Protein AF-A0A227KRW4-F1 (afdb_monomer)

Mean predicted aligned error: 8.12 Å

pLDDT: mean 81.8, std 10.24, range [53.62, 93.75]

Foldseek 3Di:
DVVVVVVVVVVVVVVVVVVPDDPVNVVVVLVVLVVVVVVCVVPFDWDDDPNDTDTPVGRDSPVSVVSVVVCVVVVNDD

Nearest PDB structures (foldseek):
  2l6r-assembly1_A  TM=3.810E-01  e=2.272E+00  Lambdavirus lambda
  6as5-assembly1_B  TM=3.957E-01  e=6.750E+00  Mycobacterium tuberculosis H37Rv

Organism: NCBI:txid1796652

Secondary structure (DSSP, 8-state):
-HHHHHHHHHHHHHHHHHHH--HHHHHHHHHHHHHHHHHHHHHS-EEEETTEEEETTB---HHHHHHHHHHHHTTS--

Structure (mmCIF, N/CA/C/O backbone):
data_AF-A0A227KRW4-F1
#
_entry.id   AF-A0A227KRW4-F1
#
loop_
_atom_site.group_PDB
_atom_site.id
_atom_site.type_symbol
_atom_site.label_atom_id
_atom_site.label_alt_id
_atom_site.label_comp_id
_atom_site.label_asym_id
_atom_site.label_entity_id
_atom_site.label_seq_id
_atom_site.pdbx_PDB_ins_code
_atom_site.Cartn_x
_atom_site.Cartn_y
_atom_site.Cartn_z
_atom_site.occupancy
_atom_site.B_iso_or_equiv
_atom_site.auth_seq_id
_atom_site.auth_comp_id
_atom_site.auth_asym_id
_atom_site.auth_atom_id
_atom_site.pdbx_PDB_model_num
ATOM 1 N N . MET A 1 1 ? -16.442 -29.930 -12.876 1.00 53.62 1 MET A N 1
ATOM 2 C CA . MET A 1 1 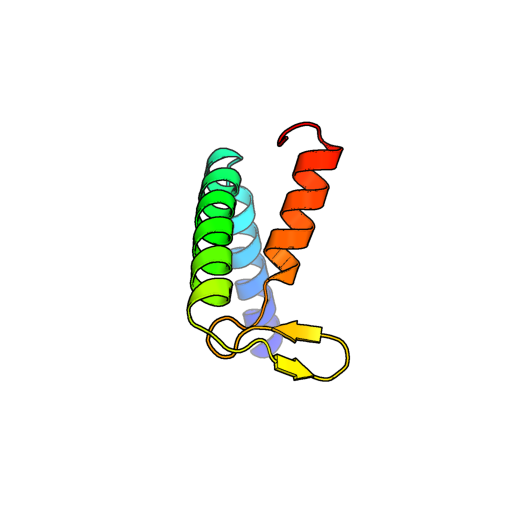? -16.658 -29.724 -11.420 1.00 53.62 1 MET A CA 1
ATOM 3 C C . MET A 1 1 ? -15.447 -29.112 -10.704 1.00 53.62 1 MET A C 1
ATOM 5 O O . MET A 1 1 ? -15.656 -28.205 -9.912 1.00 53.62 1 MET A O 1
ATOM 9 N N . LEU A 1 2 ? -14.202 -29.494 -11.030 1.00 58.22 2 LEU A N 1
ATOM 10 C CA . LEU A 1 2 ? -12.962 -28.953 -10.432 1.00 58.22 2 LEU A CA 1
ATOM 11 C C . LEU A 1 2 ? -12.830 -27.413 -10.420 1.00 58.22 2 LEU A C 1
ATOM 13 O O . LEU A 1 2 ? -12.381 -26.849 -9.425 1.00 58.22 2 LEU A O 1
ATOM 17 N N . ASN A 1 3 ? -13.261 -26.717 -11.479 1.00 61.47 3 ASN A N 1
ATOM 18 C CA . ASN A 1 3 ? -13.143 -25.253 -11.551 1.00 61.47 3 ASN A CA 1
ATOM 19 C C . ASN A 1 3 ? -14.035 -24.517 -10.540 1.00 61.47 3 ASN A C 1
ATOM 21 O O . ASN A 1 3 ? -13.592 -23.542 -9.940 1.00 61.47 3 ASN A O 1
ATOM 25 N N . ARG A 1 4 ? -15.260 -25.000 -10.287 1.00 65.19 4 ARG A N 1
ATOM 26 C CA . ARG A 1 4 ? -16.154 -24.405 -9.275 1.00 65.19 4 ARG A CA 1
ATOM 27 C C . ARG A 1 4 ? -15.597 -24.577 -7.862 1.00 65.19 4 ARG A C 1
ATOM 29 O O . ARG A 1 4 ? -15.684 -23.652 -7.063 1.00 65.19 4 ARG A O 1
ATOM 36 N N . THR A 1 5 ? -14.981 -25.722 -7.574 1.00 74.88 5 THR A N 1
ATOM 37 C CA . THR A 1 5 ? -14.347 -25.982 -6.275 1.00 74.88 5 THR A CA 1
ATOM 38 C C . THR A 1 5 ? -13.151 -25.059 -6.038 1.00 74.88 5 THR A C 1
ATOM 40 O O . THR A 1 5 ? -13.036 -24.491 -4.958 1.00 74.88 5 THR A O 1
ATOM 43 N N . ARG A 1 6 ? -12.311 -24.824 -7.058 1.00 73.00 6 ARG A N 1
ATOM 44 C CA . ARG A 1 6 ? -11.168 -23.895 -6.967 1.00 73.00 6 ARG A CA 1
ATOM 45 C C . ARG A 1 6 ? -11.593 -22.452 -6.690 1.00 73.00 6 ARG A C 1
ATOM 47 O O . ARG A 1 6 ? -11.033 -21.830 -5.797 1.00 73.00 6 ARG A O 1
ATOM 54 N N . HIS A 1 7 ? -12.616 -21.954 -7.386 1.00 77.75 7 HIS A N 1
ATOM 55 C CA . HIS A 1 7 ? -13.149 -20.608 -7.138 1.00 77.75 7 HIS A CA 1
ATOM 56 C C . HIS A 1 7 ? -13.730 -20.479 -5.727 1.00 77.75 7 HIS A C 1
ATOM 58 O O . HIS A 1 7 ? -13.522 -19.471 -5.061 1.00 77.75 7 HIS A O 1
ATOM 64 N N . LYS A 1 8 ? -14.414 -21.522 -5.242 1.00 84.94 8 LYS A N 1
ATOM 65 C CA . LYS A 1 8 ? -14.977 -21.537 -3.888 1.00 84.94 8 LYS A CA 1
ATOM 66 C C . LYS A 1 8 ? -13.887 -21.526 -2.812 1.00 84.94 8 LYS A C 1
ATOM 68 O O . LYS A 1 8 ? -14.022 -20.803 -1.833 1.00 84.94 8 LYS A O 1
ATOM 73 N N . ILE A 1 9 ? -12.806 -22.283 -3.006 1.00 85.06 9 ILE A N 1
ATOM 74 C CA . ILE A 1 9 ? -11.650 -22.281 -2.097 1.00 85.06 9 ILE A CA 1
ATOM 75 C C . ILE A 1 9 ? -10.958 -20.915 -2.113 1.00 85.06 9 ILE A C 1
ATOM 77 O O . ILE A 1 9 ? -10.713 -20.359 -1.049 1.00 85.06 9 ILE A O 1
ATOM 81 N N . ALA A 1 10 ? -10.707 -20.343 -3.294 1.00 84.00 10 ALA A N 1
ATOM 82 C CA . ALA A 1 10 ? -10.105 -19.016 -3.417 1.00 84.00 10 ALA A CA 1
ATOM 83 C C . ALA A 1 10 ? -10.943 -17.939 -2.709 1.00 84.00 10 ALA A C 1
ATOM 85 O O . ALA A 1 10 ? -10.402 -17.136 -1.959 1.00 84.00 10 ALA A O 1
ATOM 86 N N . TYR A 1 11 ? -12.267 -17.978 -2.875 1.00 86.25 11 TYR A N 1
ATOM 87 C CA . TYR A 1 11 ? -13.195 -17.075 -2.195 1.00 86.25 11 TYR A CA 1
ATOM 88 C C . TYR A 1 11 ? -13.140 -17.207 -0.665 1.00 86.25 11 TYR A C 1
ATOM 90 O O . TYR A 1 11 ? -13.083 -16.204 0.042 1.00 86.25 11 TYR A O 1
ATOM 98 N N . ILE A 1 12 ? -13.130 -18.440 -0.143 1.00 91.50 12 ILE A N 1
ATOM 99 C CA . ILE A 1 12 ? -13.037 -18.694 1.303 1.00 91.50 12 ILE A CA 1
ATOM 100 C C . ILE A 1 12 ? -11.711 -18.168 1.858 1.00 91.50 12 ILE A C 1
ATOM 102 O O . ILE A 1 12 ? -11.711 -17.482 2.876 1.00 91.50 12 ILE A O 1
ATOM 106 N N . LEU A 1 13 ? -10.596 -18.463 1.185 1.00 90.12 13 LEU A N 1
ATOM 107 C CA . LEU A 1 13 ? -9.270 -18.016 1.611 1.00 90.12 13 LEU A CA 1
ATOM 108 C C . LEU A 1 13 ? -9.155 -16.491 1.577 1.00 90.12 13 LEU A C 1
ATOM 110 O O . LEU A 1 13 ? -8.687 -15.899 2.544 1.00 90.12 13 LEU A O 1
ATOM 114 N N . PHE A 1 14 ? -9.642 -15.854 0.512 1.00 84.44 14 PHE A N 1
ATOM 115 C CA . PHE A 1 14 ? -9.644 -14.400 0.391 1.00 84.44 14 PHE A CA 1
ATOM 116 C C . PHE A 1 14 ? -10.428 -13.740 1.532 1.00 84.44 14 PHE A C 1
ATOM 118 O O . PHE A 1 14 ? -9.898 -12.876 2.224 1.00 84.44 14 PHE A O 1
ATOM 125 N N . ASN A 1 15 ? -11.648 -14.209 1.806 1.00 90.12 15 ASN A N 1
ATOM 126 C CA . ASN A 1 15 ? -12.447 -13.681 2.912 1.00 90.12 15 ASN A CA 1
ATOM 127 C C . ASN A 1 15 ? -11.823 -13.958 4.282 1.00 90.12 15 ASN A C 1
ATOM 129 O O . ASN A 1 15 ? -11.937 -13.129 5.178 1.00 90.12 15 ASN A O 1
ATOM 133 N N . SER A 1 16 ? -11.156 -15.102 4.458 1.00 93.12 16 SER A N 1
ATOM 134 C CA . SER A 1 16 ? -10.436 -15.398 5.698 1.00 93.12 16 SER A CA 1
ATOM 135 C C . SER A 1 16 ? -9.323 -14.386 5.950 1.00 93.12 16 SER A C 1
ATOM 137 O O . SER A 1 16 ? -9.164 -13.941 7.082 1.00 93.12 16 SER A O 1
ATOM 139 N N . VAL A 1 17 ? -8.578 -14.012 4.906 1.00 88.06 17 VAL A N 1
ATOM 140 C CA . VAL A 1 17 ? -7.541 -12.979 4.999 1.00 88.06 17 VAL A CA 1
ATOM 141 C C . VAL A 1 17 ? -8.175 -11.632 5.325 1.00 88.06 17 VAL A C 1
ATOM 143 O O . VAL A 1 17 ? -7.773 -11.009 6.301 1.00 88.06 17 VAL A O 1
ATOM 146 N N . LEU A 1 18 ? -9.213 -11.217 4.593 1.00 84.62 18 LEU A N 1
ATOM 147 C CA . LEU A 1 18 ? -9.885 -9.937 4.846 1.00 84.62 18 LEU A CA 1
ATOM 148 C C . LEU A 1 18 ? -10.429 -9.822 6.275 1.00 84.62 18 LEU A C 1
ATOM 150 O O . LEU A 1 18 ? -10.273 -8.780 6.899 1.00 84.62 18 LEU A O 1
ATOM 154 N N . ASN A 1 19 ? -11.006 -10.897 6.813 1.00 92.00 19 ASN A N 1
ATOM 155 C CA . ASN A 1 19 ? -11.522 -10.922 8.182 1.00 92.00 19 ASN A CA 1
ATOM 156 C C . ASN A 1 19 ? -10.419 -10.915 9.252 1.00 92.00 19 ASN A C 1
ATOM 158 O O . ASN A 1 19 ? -10.709 -10.645 10.414 1.00 92.00 19 ASN A O 1
ATOM 162 N N . SER A 1 20 ? -9.182 -11.259 8.885 1.00 91.81 20 SER A N 1
ATOM 163 C CA . SER A 1 20 ? -8.031 -11.241 9.796 1.00 91.81 20 SER A CA 1
ATOM 164 C C . SER A 1 20 ? -7.295 -9.902 9.818 1.00 91.81 20 SER A C 1
ATOM 166 O O . SER A 1 20 ? -6.538 -9.654 10.753 1.00 91.81 20 SER A O 1
ATOM 168 N N . LEU A 1 21 ? -7.522 -9.050 8.812 1.00 91.06 21 LEU A N 1
ATOM 169 C CA . LEU A 1 21 ? -6.873 -7.750 8.713 1.00 91.06 21 LEU A CA 1
ATOM 170 C C . LEU A 1 21 ? -7.504 -6.762 9.688 1.00 91.06 21 LEU A C 1
ATOM 172 O O . LEU A 1 21 ? -8.721 -6.574 9.726 1.00 91.06 21 LEU A O 1
ATOM 176 N N . ASN A 1 22 ? -6.651 -6.083 10.441 1.00 92.31 22 ASN A N 1
ATOM 177 C CA . ASN A 1 22 ? -7.026 -4.937 11.248 1.00 92.31 22 ASN A CA 1
ATOM 178 C C . ASN A 1 22 ? -6.503 -3.636 10.615 1.00 92.31 22 ASN A C 1
ATOM 180 O O . ASN A 1 22 ? -5.743 -3.631 9.646 1.00 92.31 22 ASN A O 1
ATOM 184 N N . PHE A 1 23 ? -6.920 -2.503 11.174 1.00 89.31 23 PHE A N 1
ATOM 185 C CA . PHE A 1 23 ? -6.537 -1.194 10.653 1.00 89.31 23 PHE A CA 1
ATOM 186 C C . PHE A 1 23 ? -5.019 -0.933 10.700 1.00 89.31 23 PHE A C 1
ATOM 188 O O . PHE A 1 23 ? -4.477 -0.336 9.774 1.00 89.31 23 PHE A O 1
ATOM 195 N N . SER A 1 24 ? -4.319 -1.426 11.726 1.00 91.69 24 SER A N 1
ATOM 196 C CA . SER A 1 24 ? -2.860 -1.300 11.841 1.00 91.69 24 SER A CA 1
ATOM 197 C C . SER A 1 24 ? -2.131 -2.066 10.736 1.00 91.69 24 SER A C 1
ATOM 199 O O . SER A 1 24 ? -1.087 -1.610 10.266 1.00 91.69 24 SER A O 1
ATOM 201 N N . ASP A 1 25 ? -2.671 -3.205 10.295 1.00 91.25 25 ASP A N 1
ATOM 202 C CA . ASP A 1 25 ? -2.106 -3.958 9.170 1.00 91.25 25 ASP A CA 1
ATOM 203 C C . ASP A 1 25 ? -2.195 -3.132 7.881 1.00 91.25 25 ASP A C 1
ATOM 205 O O . ASP A 1 25 ? -1.240 -3.071 7.105 1.00 91.25 25 ASP A O 1
ATOM 209 N N . VAL A 1 26 ? -3.323 -2.437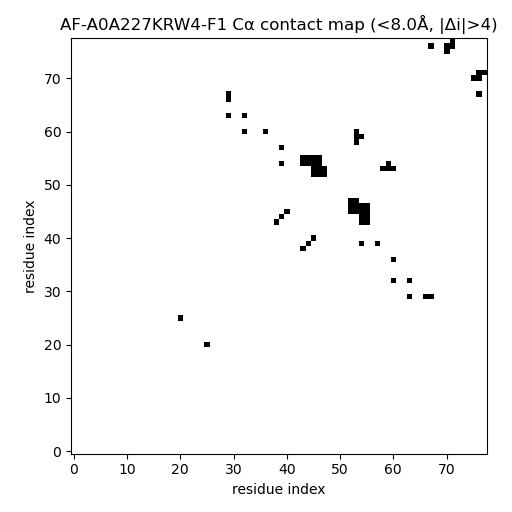 7.685 1.00 89.62 26 VAL A N 1
ATOM 210 C CA . VAL A 1 26 ? -3.527 -1.530 6.547 1.00 89.62 26 VAL A CA 1
ATOM 211 C C . VAL A 1 26 ? -2.563 -0.348 6.619 1.00 89.62 26 VAL A C 1
ATOM 213 O O . VAL A 1 26 ? -1.909 -0.054 5.623 1.00 89.62 26 VAL A O 1
ATOM 216 N N . GLN A 1 27 ? -2.411 0.297 7.779 1.00 90.88 27 GLN A N 1
ATOM 217 C CA . GLN A 1 27 ? -1.443 1.389 7.952 1.00 90.88 27 GLN A CA 1
ATOM 218 C C . GLN A 1 27 ? -0.012 0.932 7.647 1.00 90.88 27 GLN A C 1
ATOM 220 O O . GLN A 1 27 ? 0.682 1.570 6.863 1.00 90.88 27 GLN A O 1
ATOM 225 N N . THR A 1 28 ? 0.393 -0.228 8.167 1.00 91.25 28 THR A N 1
ATOM 226 C CA . THR A 1 28 ? 1.724 -0.800 7.909 1.00 91.25 28 THR A CA 1
ATOM 227 C C . THR A 1 28 ? 1.945 -1.075 6.420 1.00 91.25 28 THR A C 1
ATOM 229 O O . THR A 1 28 ? 3.018 -0.805 5.877 1.00 91.25 28 THR A O 1
ATOM 232 N N . ALA A 1 29 ? 0.931 -1.605 5.731 1.00 89.69 29 ALA A N 1
ATOM 233 C CA . ALA A 1 29 ? 0.989 -1.810 4.288 1.00 89.69 29 ALA A CA 1
ATOM 234 C C . ALA A 1 29 ? 1.129 -0.479 3.530 1.00 89.69 29 ALA A C 1
ATOM 236 O O . ALA A 1 29 ? 1.877 -0.416 2.553 1.00 89.69 29 ALA A O 1
ATOM 237 N N . MET A 1 30 ? 0.469 0.582 4.002 1.00 90.88 30 MET A N 1
ATOM 238 C CA . MET A 1 30 ? 0.556 1.917 3.413 1.00 90.88 30 MET A CA 1
ATOM 239 C C . MET A 1 30 ? 1.916 2.587 3.635 1.00 90.88 30 MET A C 1
ATOM 241 O O . MET A 1 30 ? 2.453 3.158 2.689 1.00 90.88 30 MET A O 1
ATOM 245 N N . ASP A 1 31 ? 2.530 2.436 4.807 1.00 90.25 31 ASP A N 1
ATOM 246 C CA . ASP A 1 31 ? 3.893 2.928 5.059 1.00 90.25 31 ASP A CA 1
ATOM 247 C C . ASP A 1 31 ? 4.916 2.240 4.140 1.00 90.25 31 ASP A C 1
ATOM 249 O O . ASP A 1 31 ? 5.847 2.860 3.622 1.00 90.25 31 ASP A O 1
ATOM 253 N N . ASN A 1 32 ? 4.752 0.932 3.921 1.00 88.31 32 ASN A N 1
ATOM 254 C CA . ASN A 1 32 ? 5.601 0.180 2.998 1.00 88.31 32 ASN A CA 1
ATOM 255 C C . ASN A 1 32 ? 5.370 0.609 1.550 1.00 88.31 32 ASN A C 1
ATOM 257 O O . ASN A 1 32 ? 6.331 0.750 0.796 1.00 88.31 32 ASN A O 1
ATOM 261 N N . TYR A 1 33 ? 4.113 0.842 1.172 1.00 87.56 33 TYR A N 1
ATOM 262 C CA . TYR A 1 33 ? 3.758 1.366 -0.141 1.00 87.56 33 TYR A CA 1
ATOM 263 C C . TYR A 1 33 ? 4.480 2.688 -0.431 1.00 87.56 33 TYR A C 1
ATOM 265 O O . TYR A 1 33 ? 5.080 2.822 -1.494 1.00 87.56 33 TYR A O 1
ATOM 273 N N . GLU A 1 34 ? 4.496 3.630 0.514 1.00 87.06 34 GLU A N 1
ATOM 274 C CA . GLU A 1 34 ? 5.186 4.916 0.341 1.00 87.06 34 GLU A CA 1
ATOM 275 C C . GLU A 1 34 ? 6.684 4.757 0.097 1.00 87.06 34 GLU A C 1
ATOM 277 O O . GLU A 1 34 ? 7.212 5.328 -0.854 1.00 87.06 34 GLU A O 1
ATOM 282 N N . LYS A 1 35 ? 7.349 3.912 0.890 1.00 87.25 35 LYS A N 1
ATOM 283 C CA . LYS A 1 35 ? 8.780 3.620 0.718 1.00 87.25 35 LYS A CA 1
ATOM 284 C C . LYS A 1 35 ? 9.078 2.986 -0.634 1.00 87.25 35 LYS A C 1
ATOM 286 O O . LYS A 1 35 ? 10.097 3.291 -1.246 1.00 87.25 35 LYS A O 1
ATOM 291 N N . ILE A 1 36 ? 8.209 2.088 -1.098 1.00 84.69 36 ILE A N 1
ATOM 292 C CA . ILE A 1 36 ? 8.375 1.444 -2.402 1.00 84.69 36 ILE A CA 1
ATOM 293 C C . ILE A 1 36 ? 8.214 2.476 -3.521 1.00 84.69 36 ILE A C 1
ATOM 295 O O . ILE A 1 36 ? 9.014 2.466 -4.452 1.00 84.69 36 ILE A O 1
ATOM 299 N N . VAL A 1 37 ? 7.222 3.369 -3.435 1.00 82.88 37 VAL A N 1
ATOM 300 C CA . VAL A 1 37 ? 7.037 4.449 -4.418 1.00 82.88 37 VAL A CA 1
ATOM 301 C C . VAL A 1 37 ? 8.261 5.359 -4.457 1.00 82.88 37 VAL A C 1
ATOM 303 O O . VAL A 1 37 ? 8.809 5.563 -5.535 1.00 82.88 37 VAL A O 1
ATOM 306 N N . GLU A 1 38 ? 8.751 5.815 -3.302 1.00 85.12 38 GLU A N 1
ATOM 307 C CA . GLU A 1 38 ? 9.957 6.649 -3.210 1.00 85.12 38 GLU A CA 1
ATOM 308 C C . GLU A 1 38 ? 11.178 5.948 -3.835 1.00 85.12 38 GLU A C 1
ATOM 310 O O . GLU A 1 38 ? 11.909 6.530 -4.637 1.00 85.12 38 GLU A O 1
ATOM 315 N N . GLN A 1 39 ? 11.379 4.660 -3.540 1.00 82.81 39 GLN A N 1
ATOM 316 C CA . GLN A 1 39 ? 12.462 3.877 -4.141 1.00 82.81 39 GLN A CA 1
ATOM 317 C C . GLN A 1 39 ? 12.309 3.717 -5.656 1.00 82.81 39 GLN A C 1
ATOM 319 O O . GLN A 1 39 ? 13.315 3.731 -6.370 1.00 82.81 39 GLN A O 1
ATOM 324 N N . CYS A 1 40 ? 11.081 3.562 -6.151 1.00 81.19 40 CYS A N 1
ATOM 325 C CA . CYS A 1 40 ? 10.807 3.477 -7.580 1.00 81.19 40 CYS A CA 1
ATOM 326 C C . CYS A 1 40 ? 11.090 4.813 -8.279 1.00 81.19 40 CYS A C 1
ATOM 328 O O . CYS A 1 40 ? 11.760 4.819 -9.307 1.00 81.19 40 CYS A O 1
ATOM 330 N N . GLU A 1 41 ? 10.650 5.933 -7.705 1.00 81.00 41 GLU A N 1
ATOM 331 C CA . GLU A 1 41 ? 10.898 7.282 -8.231 1.00 81.00 41 GLU A CA 1
ATOM 332 C C . GLU A 1 41 ? 12.393 7.618 -8.310 1.00 81.00 41 GLU A C 1
ATOM 334 O O . GLU A 1 41 ? 12.827 8.282 -9.251 1.00 81.00 41 GLU A O 1
ATOM 339 N N . LEU A 1 42 ? 13.192 7.134 -7.355 1.00 82.56 42 LEU A N 1
ATOM 340 C CA . LEU A 1 42 ? 14.637 7.372 -7.321 1.00 82.56 42 LEU A CA 1
ATOM 341 C C . LEU A 1 42 ? 15.429 6.504 -8.306 1.00 82.56 42 LEU A C 1
ATOM 343 O O . LEU A 1 42 ? 16.445 6.958 -8.833 1.00 82.56 42 LEU A O 1
ATOM 347 N N . ASN A 1 43 ? 15.014 5.252 -8.520 1.00 80.00 43 ASN A N 1
ATOM 348 C CA . ASN A 1 43 ? 15.873 4.239 -9.145 1.00 80.00 43 ASN A CA 1
ATOM 349 C C . ASN A 1 43 ? 15.337 3.670 -10.462 1.00 80.00 43 ASN A C 1
ATOM 351 O O . ASN A 1 43 ? 16.094 3.025 -11.188 1.00 80.00 43 ASN A O 1
ATOM 355 N N . LEU A 1 44 ? 14.055 3.863 -10.773 1.00 79.44 44 LEU A N 1
ATOM 356 C CA . LEU A 1 44 ? 13.394 3.202 -11.894 1.00 79.44 44 LEU A CA 1
ATOM 357 C C . LEU A 1 44 ? 12.837 4.207 -12.902 1.00 79.44 44 LEU A C 1
ATOM 359 O O . LEU A 1 44 ? 12.456 5.330 -12.583 1.00 79.44 44 LEU A O 1
ATOM 363 N N . ILE A 1 45 ? 12.759 3.767 -14.157 1.00 77.00 45 ILE A N 1
ATOM 364 C CA . ILE A 1 45 ? 12.149 4.542 -15.237 1.00 77.00 45 ILE A CA 1
ATOM 365 C C . ILE A 1 45 ? 10.646 4.257 -15.242 1.00 77.00 45 ILE A C 1
ATOM 367 O O . ILE A 1 45 ? 10.226 3.113 -15.433 1.00 77.00 45 ILE A O 1
ATOM 371 N N . GLU A 1 46 ? 9.838 5.301 -15.060 1.00 79.62 46 GLU A N 1
ATOM 372 C CA . GLU A 1 46 ? 8.385 5.229 -15.220 1.00 79.62 46 GLU A CA 1
ATOM 373 C C . GLU A 1 46 ? 8.037 4.833 -16.667 1.00 79.62 46 GLU A C 1
ATOM 375 O O . GLU A 1 46 ? 8.503 5.444 -17.635 1.00 79.62 46 GLU A O 1
ATOM 380 N N . LYS A 1 47 ? 7.191 3.814 -16.831 1.00 80.38 47 LYS A N 1
ATOM 381 C CA . LYS A 1 47 ? 6.648 3.385 -18.121 1.00 80.38 47 LYS A CA 1
ATOM 382 C C . LYS A 1 47 ? 5.170 3.714 -18.210 1.00 80.38 47 LYS A C 1
ATOM 384 O O . LYS A 1 47 ? 4.419 3.559 -17.251 1.00 80.38 47 LYS A O 1
ATOM 389 N N . LYS A 1 48 ? 4.745 4.119 -19.408 1.00 80.50 48 LYS A N 1
ATOM 390 C CA . LYS A 1 48 ? 3.341 4.387 -19.730 1.00 80.50 48 LYS A CA 1
ATOM 391 C C . LYS A 1 48 ? 2.859 3.415 -20.794 1.00 80.50 48 LYS A C 1
ATOM 393 O O . LYS A 1 48 ? 3.379 3.415 -21.906 1.00 80.50 48 LYS A O 1
ATOM 398 N N . THR A 1 49 ? 1.870 2.587 -20.462 1.00 80.12 49 THR A N 1
ATOM 399 C CA . THR A 1 49 ? 1.238 1.647 -21.407 1.00 80.12 49 THR A CA 1
ATOM 400 C C . THR A 1 49 ? -0.274 1.678 -21.229 1.00 80.12 49 THR A C 1
ATOM 402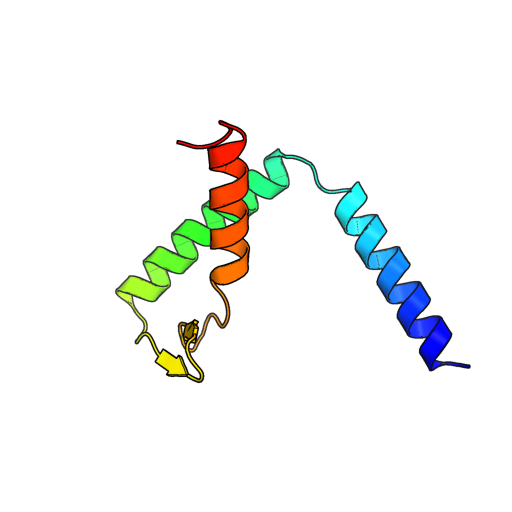 O O . THR A 1 49 ? -0.765 1.646 -20.106 1.00 80.12 49 THR A O 1
ATOM 405 N N . CYS A 1 50 ? -1.026 1.748 -22.332 1.00 79.44 50 CYS A N 1
ATOM 406 C CA . CYS A 1 50 ? -2.497 1.722 -22.327 1.00 79.44 50 CYS A CA 1
ATOM 407 C C . CYS A 1 50 ? -3.170 2.746 -21.382 1.00 79.44 50 CYS A C 1
ATOM 409 O O . CYS A 1 50 ? -4.249 2.479 -20.866 1.00 79.44 50 CYS A O 1
ATOM 411 N N . GLY A 1 51 ? -2.547 3.910 -21.152 1.00 77.06 51 GLY A N 1
ATOM 412 C CA . GLY A 1 51 ? -3.071 4.950 -20.253 1.00 77.06 51 GLY A CA 1
ATOM 413 C C . GLY A 1 51 ? -2.706 4.780 -18.774 1.00 77.06 51 GLY A C 1
ATOM 414 O O . GLY A 1 51 ? -3.138 5.589 -17.960 1.00 77.06 51 GLY A O 1
ATOM 415 N N . TYR A 1 52 ? -1.892 3.778 -18.432 1.00 71.00 52 TYR A N 1
ATOM 416 C CA . TYR A 1 52 ? -1.427 3.521 -17.071 1.00 71.00 52 TYR A CA 1
ATOM 417 C C . TYR A 1 52 ? 0.064 3.813 -16.930 1.00 71.00 52 TYR A C 1
ATOM 419 O O . TYR A 1 52 ? 0.855 3.431 -17.797 1.00 71.00 52 TYR A O 1
ATOM 427 N N . SER A 1 53 ? 0.421 4.453 -15.819 1.00 71.56 53 SER A N 1
ATOM 428 C CA . SER A 1 53 ? 1.794 4.647 -15.358 1.00 71.56 53 SER A CA 1
ATOM 429 C C . SER A 1 53 ? 2.193 3.533 -14.395 1.00 71.56 53 SER A C 1
ATOM 431 O O . SER A 1 53 ? 1.438 3.212 -13.478 1.00 71.56 53 SER A O 1
ATOM 433 N N . PHE A 1 54 ? 3.367 2.940 -14.595 1.00 74.44 54 PHE A N 1
ATOM 434 C CA . PHE A 1 54 ? 3.921 1.920 -13.704 1.00 74.44 54 PHE A CA 1
ATOM 435 C C . PHE A 1 54 ? 5.449 1.900 -13.769 1.00 74.44 54 PHE A C 1
ATOM 437 O O . PHE A 1 54 ? 6.049 2.347 -14.747 1.00 74.44 54 PHE A O 1
ATOM 444 N N . TYR A 1 55 ? 6.077 1.331 -12.745 1.00 78.12 55 TYR A N 1
ATOM 445 C CA . TYR A 1 55 ? 7.509 1.045 -12.746 1.00 78.12 55 TYR A CA 1
ATOM 446 C C . TYR A 1 55 ? 7.733 -0.422 -13.112 1.00 78.12 55 TYR A C 1
ATOM 448 O O . TYR A 1 55 ? 6.940 -1.288 -12.750 1.00 78.12 55 TYR A O 1
ATOM 456 N N . GLU A 1 56 ? 8.799 -0.713 -13.857 1.00 65.12 56 GLU A N 1
ATOM 457 C CA . GLU A 1 56 ? 9.009 -2.033 -14.471 1.00 65.12 56 GLU A CA 1
ATOM 458 C C . GLU A 1 56 ? 9.116 -3.184 -13.450 1.00 65.12 56 GLU A C 1
ATOM 460 O O . GLU A 1 56 ? 8.695 -4.302 -13.740 1.00 65.12 56 GLU A O 1
ATOM 465 N N . GLU A 1 57 ? 9.594 -2.895 -12.235 1.00 62.91 57 GLU A N 1
ATOM 466 C CA . GLU A 1 57 ? 9.692 -3.860 -11.129 1.00 62.91 57 GLU A CA 1
ATOM 467 C C . GLU A 1 57 ? 8.520 -3.797 -10.133 1.00 62.91 57 GLU A C 1
ATOM 469 O O . GLU A 1 57 ? 8.385 -4.685 -9.291 1.00 62.91 57 GLU A O 1
ATOM 474 N N . ASN A 1 58 ? 7.634 -2.798 -10.237 1.00 65.00 58 ASN A N 1
ATOM 475 C CA . ASN A 1 58 ? 6.442 -2.691 -9.395 1.00 65.00 58 ASN A CA 1
ATOM 476 C C . ASN A 1 58 ? 5.196 -2.336 -10.230 1.00 65.00 58 ASN A C 1
ATOM 478 O O . ASN A 1 58 ? 4.906 -1.158 -10.466 1.00 65.00 58 ASN A O 1
ATOM 482 N N . PRO A 1 59 ? 4.437 -3.349 -10.682 1.00 53.88 59 PRO A N 1
ATOM 483 C CA . PRO A 1 59 ? 3.437 -3.166 -11.725 1.00 53.88 59 PRO A CA 1
ATOM 484 C C . PRO A 1 59 ? 2.123 -2.499 -11.287 1.00 53.88 59 PRO A C 1
ATOM 486 O O . PRO A 1 59 ? 1.236 -2.374 -12.128 1.00 53.88 59 PRO A O 1
ATOM 489 N N . SER A 1 60 ? 1.933 -2.058 -10.034 1.00 59.12 60 SER A N 1
ATOM 490 C CA . SER A 1 60 ? 0.713 -1.301 -9.700 1.00 59.12 60 SER A CA 1
ATOM 491 C C . SER A 1 60 ? 0.791 -0.486 -8.408 1.00 59.12 60 SER A C 1
ATOM 493 O O . SER A 1 60 ? 0.637 -1.022 -7.310 1.00 59.12 60 SER A O 1
ATOM 495 N N . CYS A 1 61 ? 0.899 0.838 -8.548 1.00 66.44 61 CYS A N 1
ATOM 496 C CA . CYS A 1 61 ? 0.683 1.784 -7.448 1.00 66.44 61 CYS A CA 1
ATOM 497 C C . CYS A 1 61 ? -0.810 2.043 -7.162 1.00 66.44 61 CYS A C 1
ATOM 499 O O . CYS A 1 61 ? -1.177 2.457 -6.065 1.00 66.44 61 CYS A O 1
ATOM 501 N N . SER A 1 62 ? -1.691 1.727 -8.118 1.00 74.06 62 SER A N 1
ATOM 502 C CA . SER A 1 62 ? -3.111 2.122 -8.102 1.00 74.06 62 SER A CA 1
ATOM 503 C C . SER A 1 62 ? -3.915 1.646 -6.882 1.00 74.06 62 SER A C 1
ATOM 505 O O . SER A 1 62 ? -4.830 2.336 -6.428 1.00 74.06 62 SER A O 1
ATOM 507 N N . VAL A 1 63 ? -3.578 0.480 -6.315 1.00 81.31 63 VAL A N 1
ATOM 508 C CA . VAL A 1 63 ? -4.240 -0.030 -5.103 1.00 81.31 63 VAL A CA 1
ATOM 509 C C . VAL A 1 63 ? -3.854 0.811 -3.888 1.00 81.31 63 VAL A C 1
ATOM 511 O O . VAL A 1 63 ? -4.734 1.226 -3.137 1.00 81.31 63 VAL A O 1
ATOM 514 N N . GLY A 1 64 ? -2.562 1.113 -3.722 1.00 86.12 64 GLY A N 1
ATOM 515 C CA . GLY A 1 64 ?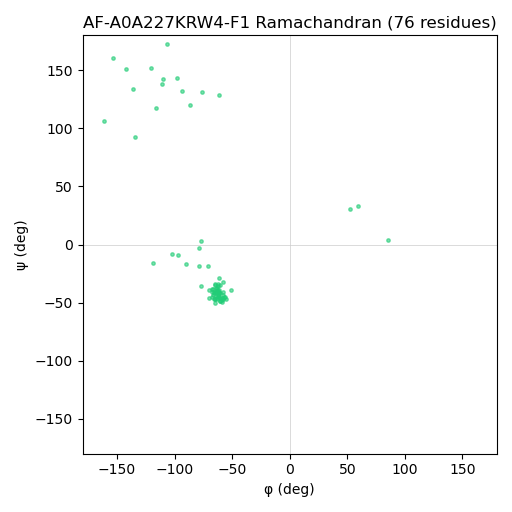 -2.082 1.989 -2.654 1.00 86.12 64 GLY A CA 1
ATOM 516 C C . GLY A 1 64 ? -2.652 3.402 -2.784 1.00 86.12 64 GLY A C 1
ATOM 517 O O . GLY A 1 64 ? -3.146 3.954 -1.805 1.00 86.12 64 GLY A O 1
ATOM 518 N N . GLU A 1 65 ? -2.691 3.959 -3.997 1.00 86.50 65 GLU A N 1
ATOM 519 C CA . GLU A 1 65 ? -3.326 5.259 -4.277 1.00 86.50 65 GLU A CA 1
ATOM 520 C C . GLU A 1 65 ? -4.804 5.281 -3.876 1.00 86.50 65 GLU A C 1
ATOM 522 O O . GLU A 1 65 ? -5.254 6.200 -3.191 1.00 86.50 65 GLU A O 1
ATOM 527 N N . THR A 1 66 ? -5.554 4.241 -4.247 1.00 88.56 66 THR A N 1
ATOM 528 C CA . THR A 1 66 ? -6.974 4.119 -3.893 1.00 88.56 66 THR A CA 1
ATOM 529 C C . THR A 1 66 ? -7.160 4.050 -2.378 1.00 88.56 66 THR A C 1
ATOM 531 O O . THR A 1 66 ? -8.026 4.733 -1.831 1.00 88.56 66 THR A O 1
ATOM 534 N N . ILE A 1 67 ? -6.329 3.272 -1.677 1.00 88.94 67 ILE A N 1
ATOM 535 C CA . ILE A 1 67 ? -6.384 3.177 -0.213 1.00 88.94 67 ILE A CA 1
ATOM 536 C C . ILE A 1 67 ? -6.043 4.529 0.430 1.00 88.94 67 ILE A C 1
ATOM 538 O O . ILE A 1 67 ? -6.751 4.934 1.349 1.00 88.94 67 ILE A O 1
ATOM 542 N N . LYS A 1 68 ? -5.048 5.279 -0.074 1.00 89.75 68 LYS A N 1
ATOM 543 C CA . LYS A 1 68 ? -4.752 6.643 0.414 1.00 89.75 68 LYS A CA 1
ATOM 544 C C . LYS A 1 68 ? -5.962 7.568 0.320 1.00 89.75 68 LYS A C 1
ATOM 546 O O . LYS A 1 68 ? -6.243 8.288 1.274 1.00 89.75 68 LYS A O 1
ATOM 551 N N . ILE A 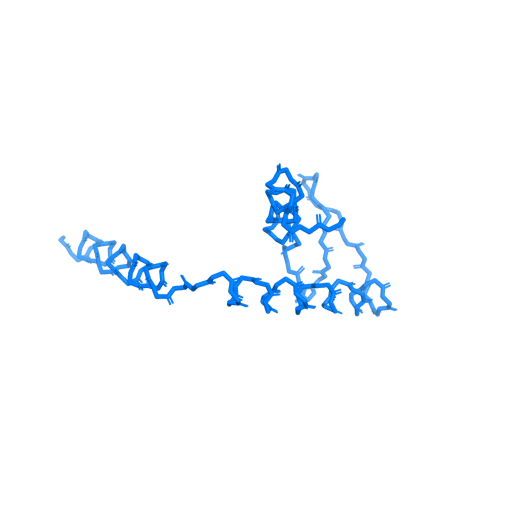1 69 ? -6.676 7.548 -0.808 1.00 90.06 69 ILE A N 1
ATOM 552 C CA . ILE A 1 69 ? -7.881 8.369 -1.002 1.00 90.06 69 ILE A CA 1
ATOM 553 C C . ILE A 1 69 ? -8.937 8.011 0.047 1.00 90.06 69 ILE A C 1
ATOM 555 O O . ILE A 1 69 ? -9.435 8.898 0.734 1.00 90.06 69 ILE A O 1
ATOM 559 N N . ILE A 1 70 ? -9.210 6.716 0.237 1.00 91.69 70 ILE A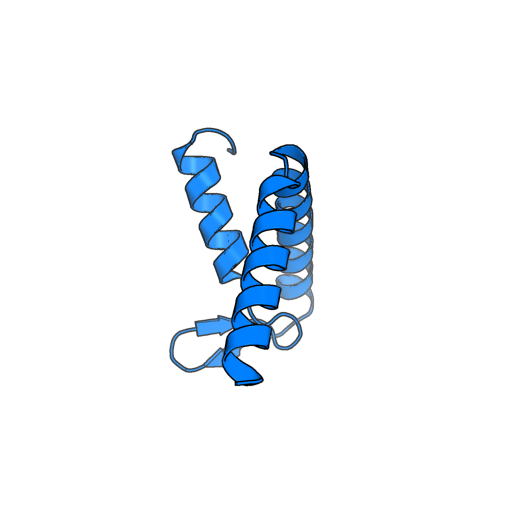 N 1
ATOM 560 C CA . ILE A 1 70 ? -10.178 6.241 1.237 1.00 91.69 70 ILE A CA 1
ATOM 561 C C . ILE A 1 70 ? -9.779 6.697 2.647 1.00 91.69 70 ILE A C 1
ATOM 563 O O . ILE A 1 70 ? -10.613 7.225 3.382 1.00 91.69 70 ILE A O 1
ATOM 567 N N . LEU A 1 71 ? -8.510 6.526 3.032 1.00 91.06 71 LEU A N 1
ATOM 568 C CA . LEU A 1 71 ? -8.021 6.929 4.355 1.00 91.06 71 LEU A CA 1
ATOM 569 C C . LEU A 1 71 ? -8.163 8.439 4.579 1.00 91.06 71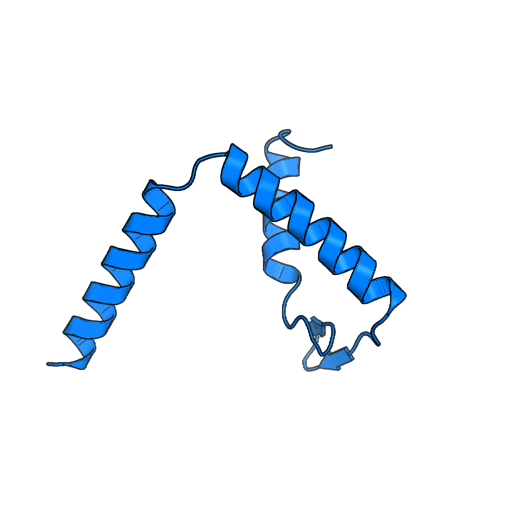 LEU A C 1
ATOM 571 O O . LEU A 1 71 ? -8.598 8.857 5.656 1.00 91.06 71 LEU A O 1
ATOM 575 N N . LYS A 1 72 ? -7.870 9.248 3.558 1.00 91.62 72 LYS A N 1
ATOM 576 C CA . LYS A 1 72 ? -8.033 10.703 3.597 1.00 91.62 72 LYS A CA 1
ATOM 577 C C . LYS A 1 72 ? -9.500 11.115 3.722 1.00 91.62 72 LYS A C 1
ATOM 579 O O . LYS A 1 72 ? -9.829 11.930 4.585 1.00 91.62 72 LYS A O 1
ATOM 584 N N . ASP A 1 73 ? -10.388 10.524 2.927 1.00 93.75 73 ASP A N 1
ATOM 585 C CA . ASP A 1 73 ? -11.831 10.801 2.969 1.00 93.75 73 ASP A CA 1
ATOM 586 C C . ASP A 1 73 ? -12.441 10.416 4.326 1.00 93.75 73 ASP A C 1
ATOM 588 O O . ASP A 1 73 ? -13.321 11.105 4.850 1.00 93.75 73 ASP A O 1
ATOM 592 N N . CYS A 1 74 ? -11.915 9.359 4.950 1.00 92.81 74 CYS A N 1
ATOM 593 C CA . CYS A 1 74 ? -12.268 8.948 6.305 1.00 92.81 74 CYS A CA 1
ATOM 594 C C . CYS A 1 74 ? -11.594 9.776 7.416 1.00 92.81 74 CYS A C 1
ATOM 596 O O . CYS A 1 74 ? -11.898 9.548 8.587 1.00 92.81 74 CYS A O 1
ATOM 598 N N . LYS A 1 75 ? -10.715 10.736 7.089 1.00 91.12 75 LYS A N 1
ATOM 599 C CA . LYS A 1 75 ? -9.918 11.537 8.045 1.00 91.12 75 LYS A CA 1
ATOM 600 C C . LYS A 1 75 ? -9.001 10.695 8.941 1.00 91.12 75 LYS A C 1
ATOM 602 O O . LYS A 1 75 ? -8.776 11.029 10.103 1.00 91.12 75 LYS A O 1
ATOM 607 N N . LEU A 1 76 ? -8.494 9.593 8.397 1.00 85.75 76 LEU A N 1
ATOM 608 C CA . LEU A 1 76 ? -7.597 8.648 9.067 1.00 85.75 76 LEU A CA 1
ATOM 609 C C . LEU A 1 76 ? -6.128 8.815 8.644 1.00 85.75 76 LEU A C 1
ATOM 611 O O . LEU A 1 76 ? -5.249 8.206 9.248 1.00 85.75 76 LEU A O 1
ATOM 615 N N . SER A 1 77 ? -5.861 9.641 7.631 1.00 77.38 77 SER A N 1
ATOM 616 C CA . SER A 1 77 ? -4.524 10.064 7.209 1.00 77.38 77 SER A CA 1
ATOM 617 C C . SER A 1 77 ? -4.538 11.531 6.767 1.00 77.38 77 SER A C 1
ATOM 619 O O . SER A 1 77 ? -5.572 12.025 6.308 1.00 77.38 77 SER A O 1
ATOM 621 N N . SER A 1 78 ? -3.397 12.204 6.925 1.00 59.66 78 SER A N 1
ATOM 622 C CA . SER A 1 78 ? -3.174 13.622 6.592 1.00 59.66 78 SER A CA 1
ATOM 623 C C . SER A 1 78 ? -3.055 13.874 5.089 1.00 59.66 78 SER A C 1
ATOM 625 O O . SER A 1 78 ? -2.406 13.050 4.410 1.00 59.66 78 SER A O 1
#

Radius of gyration: 16.36 Å; Cα contacts (8 Å, |Δi|>4): 35; chains: 1; bounding box: 32×43×34 Å

Solvent-accessible surface area (backbone atoms only — not comparable to full-atom values): 4697 Å² total; per-residue (Å²): 114,71,68,62,53,52,53,51,49,52,52,51,53,51,52,52,52,60,73,68,59,51,72,68,56,52,51,54,51,49,58,51,47,51,54,50,50,55,51,40,71,76,74,47,68,79,40,78,57,98,93,40,75,32,34,89,91,48,83,65,58,64,65,59,54,51,49,50,51,53,33,41,77,69,68,74,47,135

Sequence (78 aa):
MLNRTRHKIAYILFNSVLNSLNFSDVQTAMDNYEKIVEQCELNLIEKKTCGYSFYEENPSCSVGETIKIILKDCKLSS

=== Feature glossary ===
A reading guide for the features in this record.

Start from the sequence.

  · Sequence gives the chain of amino acids in standard one-letter code (A=alanine, C=cysteine, …, Y=tyrosine), read N→C. It is the only feature that is directly encoded by the gene; all structural features are derived from the folded form of this sequence.

Fold it, and you get atomic coordinates and the backbone conformation that goes with them.

  · The mmCIF table is the protein's shape written out atom by atom. For each backbone N, Cα, C, and carbonyl O, it records an (x, y, z) coordinate triple in Å plus the residue type, chain letter, and residue number.

  · Backbone dihedral angles. Every residue except chain termini has a φ (preceding-C → N → Cα → C) and a ψ (N → Cα → C → next-N). They are 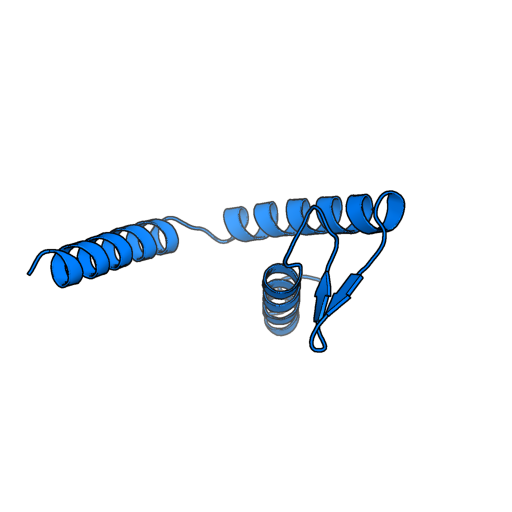reported in degrees following the IUPAC sign convention. Secondary structure is essentially a statement about which (φ, ψ) basin each residue occupies.

  · DSSP 8-state secondary structure assigns each residue one of H (α-helix), G (3₁₀-helix), I (π-helix), E (extended β-strand), B (isolated β-bridge), T (hydrogen-bonded turn), S (bend), or '-' (coil). The assignment is computed from backbone hydrogen-bond geometry via the Kabsch–Sander algorithm.

  · P-SEA three-state annotation labels each residue as helix, strand, or coil based purely on the geometry of the Cα trace. It serves as a fallback when the full backbone (and thus DSSP) is unavailable.

Summarize the fold with a handful of shape descriptors and a per-residue structural alphabet.

  · Radius of gyration (Rg) is the root-mean-square distance of Cα atoms from their centroid — a single number for overall size and compactness. A globular domain of N residues has Rg ≈ 2.2·N^0.38 Å; an extended or disordered chain has a much larger Rg. The Cα contact count is the number of residue pairs whose Cα atoms are within 8 Å and are more than four positions apart in sequence — a standard proxy for tertiary packing density. The bounding box is the smallest axis-aligned box enclosing all Cα atoms.

  · Foldseek's 3Di representation compresses backbone geometry into a per-residue letter drawn from a learned twenty-state alphabet. It captures the tertiary interaction pattern around each residue — which residues are packed against it in space, regardless of where they are in sequence.

  · Accessible surface area quantifies burial. A residue with SASA near zero is packed into the hydrophobic core; one with SASA >100 Å² sits on the surface. Computed here via the Shrake–Rupley numerical algorithm with a 1.4 Å probe.

Ask how reliable the model is.

  · For AlphaFold models, the B-factor field carries pLDDT — the model's own estimate of local accuracy on a 0–100 scale. Regions with pLDDT<50 should be treated as essentially unmodeled; they often correspond to intrinsically disordered segments.

  · For experimental (PDB) structures, the B-factor (temperature factor) quantifies the positional spread of each atom in the crystal — a combination of thermal vibration and static disorder — in units of Å². High B-factors mark flexible loops or poorly resolved regions; low B-factors mark the rigid, well-ordered core.

  · PAE(i, j) answers: if I align the predicted and true structures on residue i, how far off (in Å) do I expect residue j to be? A block-diagonal PAE matrix with low values on the blocks and high values off-diagonal is the signature of a multi-domain protein with confidently predicted domains but uncertain inter-domain orientation.

Place it in context: what it resembles, what it is annotated as, and how it looks.

  · Structural nearest neighbors (via Foldseek easy-search vs the PDB). Reported per hit: target PDB id, E-value, and alignment TM-score. A TM-score above ~0.5 is the conventional threshold for 'same fold'.

  · Functional annotations link the protein to curated databases. InterPro entries identify conserved domains and families by matching the sequence against member-database signatures (Pfam, PROSITE, CDD, …). Gene Ontology (GO) terms describe molecular function, biological process, and cellular component in a controlled vocabulary. CATH places the structure in a hierarchical fold classification (Class/Architecture/Topology/Homologous-superfamily). The organism is the source species.

  · Plot images: a contact map (which residues are close in 3D, as an N×N binary image), a Ramachandran scatter (backbone torsion angles, revealing secondary-structure composition at a glance), and — for AlphaFold structures — a PAE heatmap (pairwise prediction confidence).

  · Structure images are PyMOL renders from six orthogonal camera directions. Cartoon representati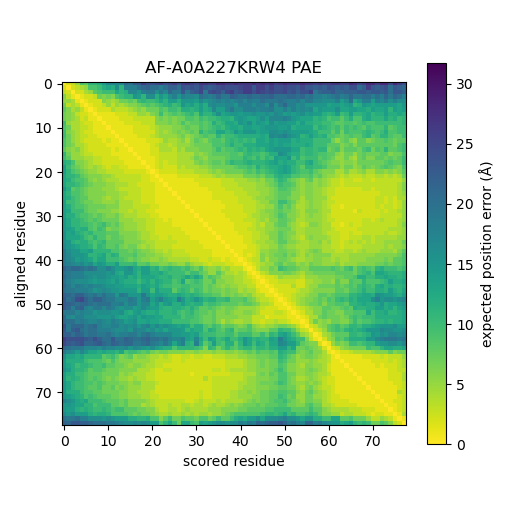on draws helices as coils and strands as arrows; sticks shows the backbone as bonds; surface shows the solvent-excluded envelope. Rainbow coloring maps sequence position to hue (blue→red, N→C); chain coloring assigns a distinct color per polypeptide.